Protein AF-A0A9X2XWW2-F1 (afdb_monomer)

Solvent-accessible surface area (backbone atoms only — not comparable to full-atom values): 6257 Å² total; per-residue (Å²): 131,87,90,44,72,72,50,48,52,47,51,49,54,50,53,35,31,70,66,57,72,48,54,72,70,56,52,53,66,33,32,71,88,28,57,43,70,46,95,88,69,48,47,27,40,51,49,74,44,92,90,49,95,53,72,43,80,36,68,56,46,74,70,40,47,52,49,43,58,74,35,65,81,38,64,75,13,56,78,69,57,26,48,46,80,68,73,58,68,69,61,46,52,56,43,49,50,53,52,29,55,77,70,70,55,130

InterPro domains:
  IPR011010 DNA breaking-rejoining enzyme, catalytic core [SSF56349] (7-106)
  IPR013762 Integrase-like, catalytic domain superfamily [G3DSA:1.10.443.10] (1-104)

Nearest PDB structures (foldseek):
  1pvr-assembly1_B-2  TM=6.545E-01  e=1.761E-02  Punavirus P1
  5crx-assembly1_B-2  TM=6.384E-01  e=2.721E-02  Punavirus P1
  5u91-assembly1_F  TM=6.748E-01  e=6.910E-02  synthetic construct
  1pvq-assembly1_B-2  TM=6.001E-01  e=3.488E-02  Punavirus P1
  3vr4-assembly1_G  TM=2.765E-01  e=5.695E+00  Enterococcus hirae

Sequence (106 aa):
MIRMERLERVRDIFVFVCYTGLAYVDVEQLTQDNIVIVIDGKKWIYTMREKTDGKSNIPLLPKALAILEKYRDYQRAKKNGKLLPVITNIKTNEYLKEIADICGIK

Radius of gyration: 14.35 Å; Cα contacts (8 Å, |Δi|>4): 120; chains: 1; bounding box: 38×28×38 Å

Secondary structure (DSSP, 8-state):
----HHHHHHHHHHHHHHHH---HHHHHH--GGGEEE-TTS-EEEEEE-SSS--EEEEE--HHHHHHHHHHTT-HHHHHTT-SS----HHHHHHHHHHHHHHTT--

Mean predicted aligned error: 5.52 Å

Organism: NCBI:txid2982496

pLDDT: mean 87.04, std 10.95, range [49.97, 96.19]

Foldseek 3Di:
DPPDPLLVQLVLLVVLCVQFVDDLVVLQVDAPVQWDQDPVRWIWGWDQDPPDRDTRTTTQDPSNVVSLVVCVPPPCCVVVRHSGPRDDPVSSVVSVVVVCVVVVHD

Structure (mmCIF, N/CA/C/O backbone):
data_AF-A0A9X2XWW2-F1
#
_entry.id   AF-A0A9X2XWW2-F1
#
loop_
_atom_site.group_PDB
_atom_site.id
_atom_site.type_symbol
_atom_site.label_atom_id
_atom_site.label_alt_id
_atom_site.label_comp_id
_atom_site.label_asym_id
_atom_site.label_entity_id
_atom_site.label_seq_id
_atom_site.pdbx_PDB_ins_code
_atom_site.Cartn_x
_atom_site.Cartn_y
_atom_site.Cartn_z
_atom_site.occupancy
_atom_site.B_iso_or_equiv
_atom_site.auth_seq_id
_atom_site.auth_comp_id
_atom_site.auth_asym_id
_atom_site.auth_atom_id
_atom_site.pdbx_PDB_model_num
ATOM 1 N N . MET A 1 1 ? -23.003 3.681 1.853 1.00 49.97 1 MET A N 1
ATOM 2 C CA . MET 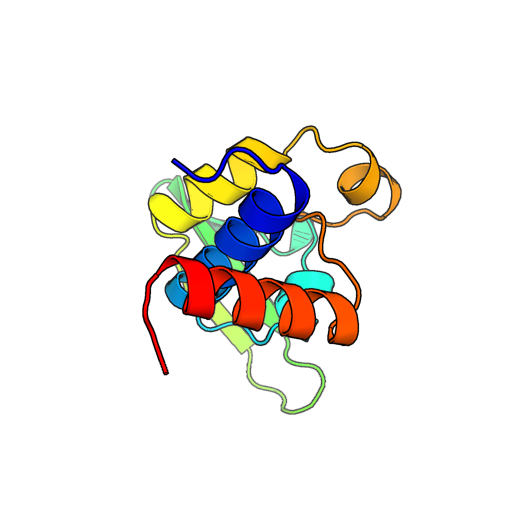A 1 1 ? -21.780 4.345 1.342 1.00 49.97 1 MET A CA 1
ATOM 3 C C . MET A 1 1 ? -21.119 5.054 2.517 1.00 49.97 1 MET A C 1
ATOM 5 O O . MET A 1 1 ? -21.779 5.878 3.136 1.00 49.97 1 MET A O 1
ATOM 9 N N . ILE A 1 2 ? -19.900 4.663 2.904 1.00 53.88 2 ILE A N 1
ATOM 10 C CA . ILE A 1 2 ? -19.213 5.212 4.087 1.00 53.88 2 ILE A CA 1
ATOM 11 C C . ILE A 1 2 ? -18.918 6.700 3.832 1.00 53.88 2 ILE A C 1
ATOM 13 O O . ILE A 1 2 ? -18.156 7.018 2.927 1.00 53.88 2 ILE A O 1
ATOM 17 N N . ARG A 1 3 ? -19.551 7.605 4.592 1.00 62.84 3 ARG A N 1
ATOM 18 C CA . ARG A 1 3 ? -19.479 9.073 4.407 1.00 62.84 3 ARG A CA 1
ATOM 19 C C . ARG A 1 3 ? -18.328 9.751 5.170 1.00 62.84 3 ARG A C 1
ATOM 21 O O . ARG A 1 3 ? -18.336 10.962 5.338 1.00 62.84 3 ARG A O 1
ATOM 28 N N . MET A 1 4 ? -17.351 8.984 5.654 1.00 81.81 4 MET A N 1
ATOM 29 C CA . MET A 1 4 ? -16.212 9.507 6.414 1.00 81.81 4 MET A CA 1
ATOM 30 C C . MET A 1 4 ? -14.909 9.282 5.647 1.00 81.81 4 MET A C 1
ATOM 32 O O . MET A 1 4 ? -14.459 8.143 5.522 1.00 81.81 4 MET A O 1
ATOM 36 N N . GLU A 1 5 ? -14.269 10.366 5.200 1.00 85.25 5 GLU A N 1
ATOM 37 C CA . GLU A 1 5 ? -13.019 10.331 4.417 1.00 85.25 5 GLU A CA 1
ATOM 38 C C . GLU A 1 5 ? -11.913 9.495 5.084 1.00 85.25 5 GLU A C 1
ATOM 40 O O . GLU A 1 5 ? -11.163 8.786 4.413 1.00 85.25 5 GLU A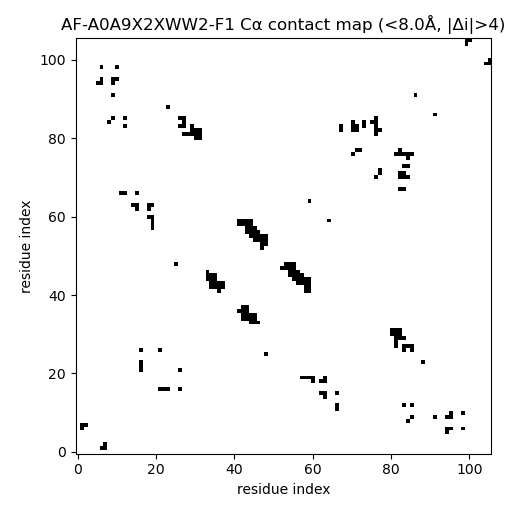 O 1
ATOM 45 N N . ARG A 1 6 ? -11.832 9.521 6.424 1.00 88.94 6 ARG A N 1
ATOM 46 C CA . ARG A 1 6 ? -10.844 8.742 7.191 1.00 88.94 6 ARG A CA 1
ATOM 47 C C . ARG A 1 6 ? -11.015 7.228 7.029 1.00 88.94 6 ARG A C 1
ATOM 49 O O . ARG A 1 6 ? -10.016 6.525 6.888 1.00 88.94 6 ARG A O 1
ATOM 56 N N . LEU A 1 7 ? -12.261 6.748 7.039 1.00 92.12 7 LEU A N 1
ATOM 57 C CA . LEU A 1 7 ? -12.587 5.330 6.892 1.00 92.12 7 LEU A CA 1
ATOM 58 C C . LEU A 1 7 ? -12.467 4.909 5.435 1.00 92.12 7 LEU A C 1
ATOM 60 O O . LEU A 1 7 ? -11.976 3.824 5.146 1.00 92.12 7 LEU A O 1
ATOM 64 N N . GLU A 1 8 ? -12.859 5.789 4.513 1.00 92.81 8 GLU A N 1
ATOM 65 C CA . GLU A 1 8 ? -12.700 5.533 3.089 1.00 92.81 8 GLU A CA 1
ATOM 66 C C . GLU A 1 8 ? -11.227 5.329 2.718 1.00 92.81 8 GLU A C 1
ATOM 68 O O . GLU A 1 8 ? -10.887 4.366 2.037 1.00 92.81 8 GLU A O 1
ATOM 73 N N . ARG A 1 9 ? -10.340 6.177 3.246 1.00 92.81 9 ARG A N 1
ATOM 74 C CA . ARG A 1 9 ? -8.898 6.040 3.039 1.00 92.81 9 ARG A CA 1
ATOM 75 C C . ARG A 1 9 ? -8.353 4.715 3.561 1.00 92.81 9 ARG A C 1
ATOM 77 O O . ARG A 1 9 ? -7.587 4.063 2.860 1.00 92.81 9 ARG A O 1
ATOM 84 N N . VAL A 1 10 ? -8.736 4.309 4.773 1.00 94.44 10 VAL A N 1
ATOM 85 C CA . VAL A 1 10 ? -8.283 3.026 5.334 1.00 94.44 10 VAL A CA 1
ATOM 86 C C . VAL A 1 10 ? -8.838 1.845 4.548 1.00 94.44 10 VAL A C 1
ATOM 88 O O . VAL A 1 10 ? -8.080 0.931 4.241 1.00 94.44 10 VAL A O 1
ATOM 91 N N . ARG A 1 11 ? -10.113 1.892 4.147 1.00 94.75 11 ARG A N 1
ATOM 92 C CA . ARG A 1 11 ? -10.713 0.894 3.255 1.00 94.75 11 ARG A CA 1
ATOM 93 C C . ARG A 1 11 ? -9.916 0.773 1.960 1.00 94.75 11 ARG A C 1
ATOM 95 O O . ARG A 1 11 ? -9.587 -0.335 1.563 1.00 94.75 11 ARG A O 1
ATOM 102 N N . ASP A 1 12 ? -9.606 1.886 1.306 1.00 95.56 12 ASP A N 1
ATOM 103 C CA . ASP A 1 12 ? -8.930 1.863 0.010 1.00 95.56 12 ASP A CA 1
ATOM 104 C C . ASP A 1 12 ? -7.503 1.312 0.129 1.00 95.56 12 ASP A C 1
ATOM 106 O O . ASP A 1 12 ? -7.109 0.467 -0.670 1.00 95.56 12 ASP A O 1
ATOM 110 N N . ILE A 1 13 ? -6.751 1.699 1.164 1.00 95.12 13 ILE A N 1
ATOM 111 C CA . ILE A 1 13 ? -5.414 1.139 1.424 1.00 95.12 13 ILE A CA 1
ATOM 112 C C . ILE A 1 13 ? -5.501 -0.359 1.737 1.00 95.12 13 ILE A C 1
ATOM 114 O O . ILE A 1 13 ? -4.713 -1.144 1.213 1.00 95.12 13 ILE A O 1
ATOM 118 N N . PHE A 1 14 ? -6.471 -0.776 2.550 1.00 94.81 14 PHE A N 1
ATOM 119 C CA . PHE A 1 14 ? -6.688 -2.186 2.866 1.00 94.81 14 PHE A CA 1
ATOM 120 C C . PHE A 1 14 ? -7.030 -3.002 1.615 1.00 94.81 14 PHE A C 1
ATOM 122 O O . PHE A 1 14 ? -6.428 -4.040 1.362 1.00 94.81 14 PHE A O 1
ATOM 129 N N . VAL A 1 15 ? -7.930 -2.495 0.772 1.00 95.38 15 VAL A N 1
ATOM 130 C CA . VAL A 1 15 ? -8.282 -3.124 -0.505 1.00 95.38 15 VAL A CA 1
ATOM 131 C C . VAL A 1 15 ? -7.065 -3.201 -1.431 1.00 95.38 15 VAL A C 1
ATOM 133 O O . VAL A 1 15 ? -6.854 -4.227 -2.076 1.00 95.38 15 VAL A O 1
ATOM 136 N N . PHE A 1 16 ? -6.232 -2.160 -1.481 1.00 96.12 16 PHE A N 1
ATOM 137 C CA . PHE A 1 16 ? -4.984 -2.180 -2.243 1.00 96.12 16 PHE A CA 1
ATOM 138 C C . PHE A 1 16 ? -4.033 -3.281 -1.753 1.00 96.12 16 PHE A C 1
ATOM 140 O O . PHE A 1 16 ? -3.491 -4.030 -2.568 1.00 96.12 16 PHE A O 1
ATOM 147 N N . VAL A 1 17 ? -3.881 -3.431 -0.434 1.00 94.31 17 VAL A N 1
ATOM 148 C CA . VAL A 1 17 ? -3.122 -4.531 0.180 1.00 94.31 17 VAL A CA 1
ATOM 149 C C . VAL A 1 17 ? -3.694 -5.888 -0.238 1.00 94.31 17 VAL A C 1
ATOM 151 O O . VAL A 1 17 ? -2.936 -6.749 -0.672 1.00 94.31 17 VAL A O 1
ATOM 154 N N . CYS A 1 18 ? -5.016 -6.077 -0.219 1.00 94.50 18 CYS A N 1
ATOM 155 C CA . CYS A 1 18 ? -5.637 -7.335 -0.650 1.00 94.50 18 CYS A CA 1
ATOM 156 C C . CYS A 1 18 ? -5.365 -7.672 -2.126 1.00 94.50 18 CYS A C 1
ATOM 158 O O . CYS A 1 18 ? -5.153 -8.835 -2.454 1.00 94.50 18 CYS A O 1
ATOM 160 N N . TYR A 1 19 ? -5.360 -6.676 -3.019 1.00 94.81 19 TYR A N 1
ATOM 161 C CA . TYR A 1 19 ? -5.100 -6.902 -4.447 1.00 94.81 19 TYR A CA 1
ATOM 162 C C . TYR A 1 19 ? -3.620 -7.081 -4.793 1.00 94.81 19 TYR A C 1
ATOM 164 O O . TYR A 1 19 ? -3.319 -7.651 -5.839 1.00 94.81 19 TYR A O 1
ATOM 172 N N . THR A 1 20 ? -2.706 -6.574 -3.964 1.00 92.81 20 THR A N 1
ATOM 173 C CA . THR A 1 20 ? -1.258 -6.635 -4.225 1.00 92.81 20 THR A CA 1
ATOM 174 C C . THR A 1 20 ? -0.538 -7.694 -3.392 1.00 92.81 20 THR A C 1
ATOM 176 O O . THR A 1 20 ? 0.553 -8.116 -3.759 1.00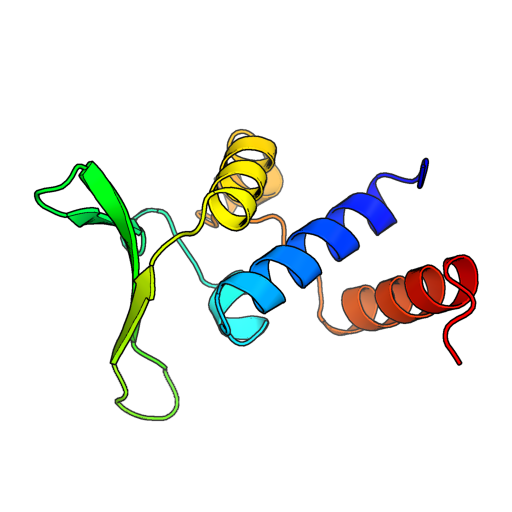 92.81 20 THR A O 1
ATOM 179 N N . GLY A 1 21 ? -1.118 -8.134 -2.273 1.00 90.62 21 GLY A N 1
ATOM 180 C CA . GLY A 1 21 ? -0.483 -9.061 -1.333 1.00 90.62 21 GLY A CA 1
ATOM 181 C C . GLY A 1 21 ? 0.741 -8.482 -0.611 1.00 90.62 21 GLY A C 1
ATOM 182 O O . GLY A 1 21 ? 1.477 -9.223 0.041 1.00 90.62 21 GLY A O 1
ATOM 183 N N . LEU A 1 22 ? 0.986 -7.174 -0.732 1.00 90.56 22 LEU A N 1
ATOM 184 C CA . LEU A 1 22 ? 2.076 -6.490 -0.041 1.00 90.56 22 LEU A C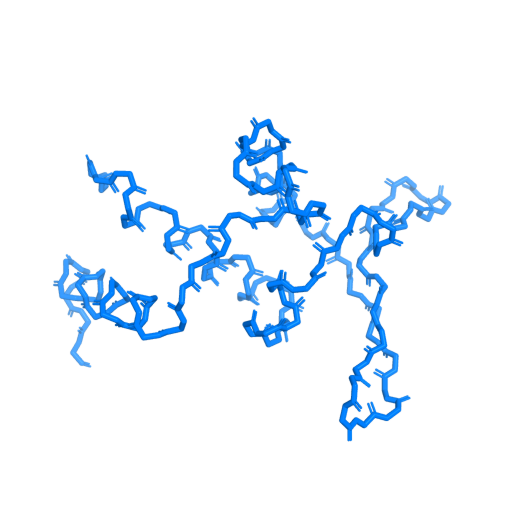A 1
ATOM 185 C C . LEU A 1 22 ? 1.765 -6.338 1.442 1.00 90.56 22 LEU A C 1
ATOM 187 O O . LEU A 1 22 ? 0.623 -6.081 1.823 1.00 90.56 22 LEU A O 1
ATOM 191 N N . ALA A 1 23 ? 2.789 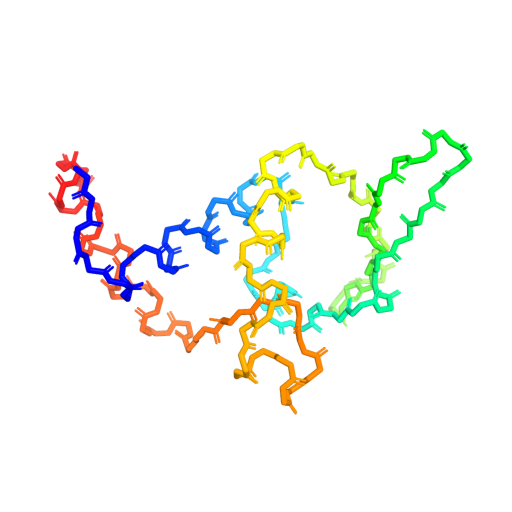-6.436 2.289 1.00 89.50 23 ALA A N 1
ATOM 192 C CA . ALA A 1 23 ? 2.608 -6.083 3.685 1.00 89.50 23 ALA A CA 1
ATOM 193 C C . ALA A 1 23 ? 2.305 -4.583 3.798 1.00 89.50 23 ALA A C 1
ATOM 195 O O . ALA A 1 23 ? 2.754 -3.775 2.986 1.00 89.50 23 ALA A O 1
ATOM 196 N N . TYR A 1 24 ? 1.577 -4.196 4.844 1.00 89.75 24 TYR A N 1
ATOM 197 C CA . TYR A 1 24 ? 1.222 -2.796 5.082 1.00 89.75 24 TYR A CA 1
ATOM 198 C C . TYR A 1 24 ? 2.443 -1.861 5.073 1.00 89.75 24 TYR A C 1
ATOM 200 O O . TYR A 1 24 ? 2.399 -0.787 4.480 1.00 89.75 24 TYR A O 1
ATOM 208 N N . VAL A 1 25 ? 3.545 -2.303 5.689 1.00 88.19 25 VAL A N 1
ATOM 209 C CA . VAL A 1 25 ? 4.811 -1.557 5.728 1.00 88.19 25 VAL A CA 1
ATOM 210 C C . VAL A 1 25 ? 5.433 -1.394 4.340 1.00 88.19 25 VAL A C 1
ATOM 212 O O . VAL A 1 25 ? 5.944 -0.325 4.026 1.00 88.19 25 VAL A O 1
ATOM 215 N N . ASP A 1 26 ? 5.324 -2.401 3.470 1.00 88.94 26 ASP A N 1
ATOM 216 C CA . ASP A 1 26 ? 5.832 -2.304 2.100 1.00 88.94 26 ASP A CA 1
ATOM 217 C C . ASP A 1 26 ? 5.008 -1.277 1.311 1.00 88.94 26 ASP A C 1
ATOM 219 O O . ASP A 1 26 ? 5.567 -0.443 0.603 1.00 88.94 26 ASP A O 1
ATOM 223 N N . VAL A 1 27 ? 3.679 -1.284 1.485 1.00 92.19 27 VAL A N 1
ATOM 224 C CA . VAL A 1 27 ? 2.767 -0.308 0.865 1.00 92.19 27 VAL A CA 1
ATOM 225 C C . VAL A 1 27 ? 3.043 1.118 1.344 1.00 92.19 27 VAL A C 1
ATOM 227 O O . VAL A 1 27 ? 2.995 2.046 0.539 1.00 92.19 27 VAL A O 1
ATOM 230 N N . GLU A 1 28 ? 3.360 1.303 2.628 1.00 91.94 28 GLU A N 1
ATOM 231 C CA . GLU A 1 28 ? 3.776 2.598 3.181 1.00 91.94 28 GLU A CA 1
ATOM 232 C C . GLU A 1 28 ? 5.050 3.129 2.514 1.00 91.94 28 GLU A C 1
ATOM 234 O O . GLU A 1 28 ? 5.193 4.339 2.316 1.00 91.94 28 GLU A O 1
ATOM 239 N N . GLN A 1 29 ? 5.972 2.234 2.150 1.00 90.31 29 GLN A N 1
ATOM 240 C CA . GLN A 1 29 ? 7.246 2.619 1.559 1.00 90.31 29 GLN A CA 1
ATOM 241 C C . GLN A 1 29 ? 7.199 2.830 0.045 1.00 90.31 29 GLN A C 1
ATOM 243 O O . GLN A 1 29 ? 8.091 3.517 -0.454 1.00 90.31 29 GLN A O 1
ATOM 248 N N . LEU A 1 30 ? 6.165 2.342 -0.653 1.00 91.81 30 LEU A N 1
ATOM 249 C CA . LEU A 1 30 ? 6.046 2.440 -2.110 1.00 91.81 30 LEU A CA 1
ATOM 250 C C . LEU A 1 30 ? 6.184 3.874 -2.634 1.00 91.81 30 LEU A C 1
ATOM 252 O O . LEU A 1 30 ? 5.450 4.788 -2.238 1.00 91.81 30 LEU A O 1
ATOM 256 N N . THR A 1 31 ? 7.071 4.028 -3.610 1.00 92.00 31 THR A N 1
ATOM 257 C CA . THR A 1 31 ? 7.298 5.252 -4.377 1.00 92.00 31 THR A CA 1
ATOM 258 C C . THR A 1 31 ? 6.997 5.018 -5.858 1.00 92.00 31 THR A C 1
ATOM 260 O O . THR A 1 31 ? 6.739 3.896 -6.302 1.00 92.00 31 THR A O 1
ATOM 263 N N . GLN A 1 32 ? 7.019 6.095 -6.646 1.00 90.44 32 GLN A N 1
ATOM 264 C CA . GLN A 1 32 ? 6.813 6.017 -8.093 1.00 90.44 32 GLN A CA 1
ATOM 265 C C . GLN A 1 32 ? 7.852 5.126 -8.792 1.00 90.44 32 GLN A C 1
ATOM 267 O O . GLN A 1 32 ? 7.511 4.472 -9.777 1.00 90.44 32 GLN A O 1
ATOM 272 N N . ASP A 1 33 ? 9.067 5.039 -8.247 1.00 90.44 33 ASP A N 1
ATOM 273 C CA . ASP A 1 33 ? 10.168 4.233 -8.792 1.00 90.44 33 ASP A CA 1
ATOM 274 C C . ASP A 1 33 ? 9.899 2.727 -8.687 1.00 90.44 33 ASP A C 1
ATOM 276 O O . ASP A 1 33 ? 10.469 1.930 -9.430 1.00 90.44 33 ASP A O 1
ATOM 280 N N . ASN A 1 34 ? 8.989 2.320 -7.797 1.00 92.06 34 ASN A N 1
ATOM 281 C CA . ASN A 1 34 ? 8.552 0.933 -7.704 1.00 92.06 34 ASN A CA 1
ATOM 282 C C . ASN A 1 34 ? 7.572 0.540 -8.820 1.00 92.06 34 ASN A C 1
ATOM 284 O O . ASN A 1 34 ? 7.257 -0.643 -8.941 1.00 92.06 34 ASN A O 1
ATOM 288 N N . ILE A 1 35 ? 7.051 1.486 -9.613 1.00 92.19 35 ILE A N 1
ATOM 289 C CA . ILE A 1 35 ? 6.076 1.200 -10.673 1.00 92.19 35 ILE A CA 1
ATOM 290 C C . ILE A 1 35 ? 6.775 1.073 -12.023 1.00 92.19 35 ILE A C 1
ATOM 292 O O . ILE A 1 35 ? 7.273 2.051 -12.576 1.00 92.19 35 ILE A O 1
ATOM 296 N N . VAL A 1 36 ? 6.719 -0.124 -12.603 1.00 90.25 36 VAL A N 1
ATOM 297 C CA . VAL A 1 36 ? 7.312 -0.432 -13.909 1.00 90.25 36 VAL A CA 1
ATOM 298 C C . VAL A 1 36 ? 6.213 -0.708 -14.931 1.00 90.25 36 VAL A C 1
ATOM 300 O O . VAL A 1 36 ? 5.235 -1.397 -14.635 1.00 90.25 36 VAL A O 1
ATOM 303 N N . ILE A 1 37 ? 6.365 -0.177 -16.145 1.00 88.88 37 ILE A N 1
ATOM 304 C CA . ILE A 1 37 ? 5.510 -0.500 -17.293 1.00 88.88 37 ILE A CA 1
ATOM 305 C C . ILE A 1 37 ? 6.239 -1.549 -18.132 1.00 88.88 37 ILE A C 1
ATOM 307 O O . ILE A 1 37 ? 7.357 -1.309 -18.582 1.00 88.88 37 ILE A O 1
ATOM 311 N N . VAL A 1 38 ? 5.620 -2.713 -18.324 1.00 86.12 38 VAL A N 1
ATOM 312 C CA . VAL A 1 38 ? 6.166 -3.775 -19.187 1.00 86.12 38 VAL A CA 1
ATOM 313 C C . VAL A 1 38 ? 5.701 -3.605 -20.637 1.00 86.12 38 VAL A C 1
ATOM 315 O O . VAL A 1 38 ? 4.841 -2.774 -20.920 1.00 86.12 38 VAL A O 1
ATOM 318 N N . ILE A 1 39 ? 6.249 -4.412 -21.552 1.00 80.62 39 ILE A N 1
ATOM 319 C CA . ILE A 1 39 ? 6.042 -4.324 -23.013 1.00 80.62 39 ILE A CA 1
ATOM 320 C C . ILE A 1 39 ? 4.550 -4.289 -23.407 1.00 80.62 39 ILE A C 1
ATOM 322 O O . ILE A 1 39 ? 4.170 -3.529 -24.290 1.00 80.62 39 ILE A O 1
ATOM 326 N N . ASP A 1 40 ? 3.688 -5.013 -22.688 1.00 82.88 40 ASP A N 1
ATOM 327 C CA . ASP A 1 40 ? 2.229 -5.026 -22.905 1.00 82.88 40 ASP A CA 1
ATOM 328 C C . ASP A 1 40 ? 1.496 -3.756 -22.407 1.00 82.88 40 ASP A C 1
ATOM 330 O O . ASP A 1 40 ? 0.268 -3.735 -22.320 1.00 82.88 40 ASP A O 1
ATOM 334 N N . GLY A 1 41 ? 2.213 -2.726 -21.947 1.00 84.31 41 GLY A N 1
ATOM 335 C CA . GLY A 1 41 ? 1.641 -1.527 -21.320 1.00 84.31 41 GLY A CA 1
ATOM 336 C C . GLY A 1 41 ? 1.075 -1.753 -19.909 1.00 84.31 41 GLY A C 1
ATOM 337 O O . GLY A 1 41 ? 0.565 -0.823 -19.279 1.00 84.31 41 GLY A O 1
ATOM 338 N N . LYS A 1 42 ? 1.168 -2.979 -19.379 1.00 88.12 42 LYS A N 1
ATOM 339 C CA . LYS A 1 42 ? 0.710 -3.325 -18.027 1.00 88.12 42 LYS A CA 1
ATOM 340 C C . LYS A 1 42 ? 1.662 -2.752 -16.980 1.00 88.12 42 LYS A C 1
ATOM 342 O O . LYS A 1 42 ? 2.881 -2.819 -17.127 1.00 88.12 42 LYS A O 1
ATOM 347 N N . LYS A 1 43 ? 1.100 -2.230 -15.891 1.00 92.25 43 LYS A N 1
ATOM 348 C CA . LYS A 1 43 ? 1.867 -1.739 -14.741 1.00 92.25 43 LYS A CA 1
ATOM 349 C C . LYS A 1 43 ? 2.127 -2.869 -13.750 1.00 92.25 43 LYS A C 1
ATOM 351 O O . LYS A 1 43 ? 1.250 -3.694 -13.498 1.00 92.25 43 LYS A O 1
ATOM 356 N N . TRP A 1 44 ? 3.319 -2.880 -13.180 1.00 93.88 44 TRP A N 1
ATOM 357 C CA . TRP A 1 44 ? 3.763 -3.827 -12.165 1.00 93.88 44 TRP A CA 1
ATOM 358 C C . TRP A 1 44 ? 4.386 -3.065 -11.002 1.00 93.88 44 TRP A C 1
ATOM 360 O O . TRP A 1 44 ? 4.996 -2.017 -11.208 1.00 93.88 44 TRP A O 1
ATOM 370 N N . ILE A 1 45 ? 4.236 -3.595 -9.791 1.00 92.75 45 ILE A N 1
ATOM 371 C CA . ILE A 1 45 ? 5.034 -3.178 -8.641 1.00 92.75 45 ILE A CA 1
ATOM 372 C C . ILE A 1 45 ? 6.270 -4.066 -8.592 1.00 92.75 45 ILE A C 1
ATOM 374 O O . ILE A 1 45 ? 6.153 -5.294 -8.556 1.00 92.75 45 ILE A O 1
ATOM 378 N N . TYR A 1 46 ? 7.430 -3.427 -8.553 1.00 90.25 46 TYR A N 1
ATOM 379 C CA . TYR A 1 46 ? 8.717 -4.047 -8.298 1.00 90.25 46 TYR A CA 1
ATOM 380 C C . TYR A 1 46 ? 9.250 -3.542 -6.953 1.00 90.25 46 TYR A C 1
ATOM 382 O O . TYR A 1 46 ? 9.522 -2.350 -6.784 1.00 90.25 46 TYR A O 1
ATOM 390 N N . THR A 1 47 ? 9.395 -4.442 -5.982 1.00 84.69 47 THR A N 1
ATOM 391 C CA . THR A 1 47 ? 9.969 -4.121 -4.667 1.00 84.69 47 THR A CA 1
ATOM 392 C C . THR A 1 47 ? 10.931 -5.211 -4.193 1.00 84.69 47 THR A C 1
ATOM 394 O O . THR A 1 47 ? 10.730 -6.398 -4.472 1.00 84.69 47 THR A O 1
ATOM 397 N N . MET A 1 48 ? 11.990 -4.810 -3.484 1.00 70.12 48 MET A N 1
ATOM 398 C CA . MET A 1 48 ? 12.835 -5.726 -2.717 1.00 70.12 48 MET A CA 1
ATOM 399 C C . MET A 1 48 ? 12.348 -5.724 -1.273 1.00 70.12 48 MET A C 1
ATOM 401 O O . MET A 1 48 ? 12.258 -4.669 -0.651 1.00 70.12 48 MET A O 1
ATOM 405 N N . ARG A 1 49 ? 12.033 -6.900 -0.728 1.00 62.09 49 ARG A N 1
ATOM 406 C CA . ARG A 1 49 ? 11.692 -7.014 0.692 1.00 62.09 49 ARG A CA 1
ATOM 407 C C . ARG A 1 49 ? 12.941 -6.794 1.546 1.00 62.09 49 ARG A C 1
ATOM 409 O O . ARG A 1 49 ? 13.946 -7.462 1.346 1.00 62.09 49 ARG A O 1
ATOM 416 N N . GLU A 1 50 ? 12.851 -5.926 2.552 1.00 56.03 50 GLU A N 1
ATOM 417 C CA . GLU A 1 50 ? 13.990 -5.608 3.432 1.00 56.03 50 GLU A CA 1
ATOM 418 C C . GLU A 1 50 ? 14.442 -6.781 4.323 1.00 56.03 50 GLU A C 1
ATOM 420 O O . GLU A 1 50 ? 15.598 -6.836 4.728 1.00 56.03 50 GLU A O 1
ATOM 425 N N . LYS A 1 51 ? 13.548 -7.722 4.664 1.00 52.88 51 LYS A N 1
ATOM 426 C CA . LYS A 1 51 ? 13.826 -8.774 5.672 1.00 52.88 51 LYS A CA 1
ATOM 427 C C . LYS A 1 51 ? 14.177 -10.151 5.107 1.00 52.88 51 LYS A C 1
ATOM 429 O O . LYS A 1 51 ? 14.658 -11.010 5.834 1.00 52.88 51 LYS A O 1
ATOM 434 N N . THR A 1 52 ? 13.933 -10.366 3.825 1.00 52.12 52 THR A N 1
ATOM 435 C CA . THR A 1 52 ? 14.245 -11.597 3.092 1.00 52.12 52 THR A CA 1
ATOM 436 C C . THR A 1 52 ? 14.454 -11.159 1.662 1.00 52.12 52 THR A C 1
ATOM 438 O O . THR A 1 52 ? 13.565 -10.495 1.141 1.00 52.12 52 THR A O 1
ATOM 441 N N . ASP A 1 53 ? 15.558 -11.551 1.038 1.00 55.53 53 ASP A N 1
ATOM 442 C CA . ASP A 1 53 ? 16.039 -11.165 -0.303 1.00 55.53 53 ASP A CA 1
ATOM 443 C C . ASP A 1 53 ? 15.099 -11.553 -1.485 1.00 55.53 53 ASP A C 1
ATOM 445 O O . ASP A 1 53 ? 15.498 -11.738 -2.633 1.00 55.53 53 ASP A O 1
ATOM 449 N N . GLY A 1 54 ? 13.806 -11.738 -1.209 1.00 60.34 54 GLY A N 1
ATOM 450 C CA . GLY A 1 54 ? 12.748 -12.042 -2.155 1.00 60.34 54 GLY A CA 1
ATOM 451 C C . GLY A 1 54 ? 12.281 -10.790 -2.889 1.00 60.34 54 GLY A C 1
ATOM 452 O O . GLY A 1 54 ? 11.559 -9.950 -2.342 1.00 60.34 54 GLY A O 1
ATOM 453 N N . LYS A 1 55 ? 12.649 -10.704 -4.167 1.00 69.81 55 LYS A N 1
ATOM 454 C CA . LYS A 1 55 ? 12.076 -9.763 -5.135 1.00 69.81 55 LYS A CA 1
ATOM 455 C C . LYS A 1 55 ? 10.586 -10.059 -5.304 1.00 69.81 55 LYS A C 1
ATOM 457 O O . LYS A 1 55 ? 10.212 -11.198 -5.580 1.00 69.81 55 LYS A O 1
ATOM 462 N N . SER A 1 56 ? 9.738 -9.047 -5.144 1.00 76.75 56 SER A N 1
ATOM 463 C CA . SER A 1 56 ? 8.298 -9.163 -5.387 1.00 76.75 56 SER A CA 1
ATOM 464 C C . SER A 1 56 ? 7.934 -8.418 -6.666 1.00 76.75 56 SER A C 1
ATOM 466 O O . SER A 1 56 ? 8.065 -7.196 -6.729 1.00 76.75 56 SER A O 1
ATO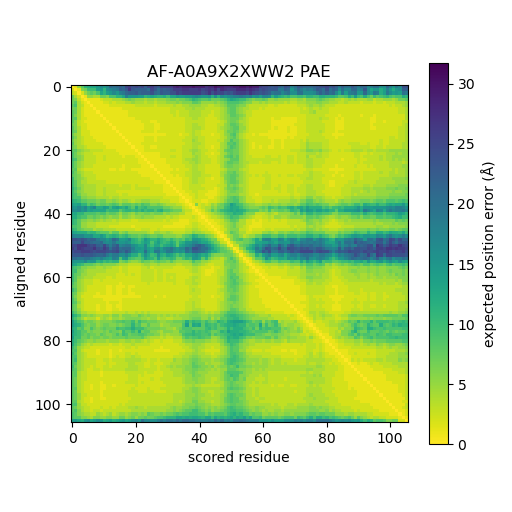M 468 N N . ASN A 1 57 ? 7.461 -9.174 -7.660 1.00 87.81 57 ASN A N 1
ATOM 469 C CA . ASN A 1 57 ? 6.956 -8.662 -8.932 1.00 87.81 57 ASN A CA 1
ATOM 470 C C . ASN A 1 57 ? 5.451 -8.889 -8.968 1.00 87.81 57 ASN A C 1
ATOM 472 O O . ASN A 1 57 ? 4.998 -10.017 -9.161 1.00 87.81 57 ASN A O 1
ATOM 476 N N . ILE A 1 58 ? 4.681 -7.829 -8.751 1.00 90.38 58 ILE A N 1
ATOM 477 C CA . ILE A 1 58 ? 3.235 -7.937 -8.563 1.00 90.38 58 ILE A CA 1
ATOM 478 C C . ILE A 1 58 ? 2.527 -7.192 -9.694 1.00 90.38 58 ILE A C 1
ATOM 480 O O . ILE A 1 58 ? 2.753 -5.989 -9.854 1.00 90.38 58 ILE A O 1
ATOM 484 N N . PRO A 1 59 ? 1.655 -7.851 -10.475 1.00 91.06 59 PRO A N 1
ATOM 485 C CA . PRO A 1 59 ? 0.871 -7.158 -11.486 1.00 91.06 59 PRO A CA 1
ATOM 486 C C . PRO A 1 59 ? -0.131 -6.208 -10.819 1.00 91.06 59 PRO A C 1
ATOM 488 O O . PRO A 1 59 ? -0.876 -6.595 -9.917 1.00 91.06 59 PRO A O 1
ATOM 491 N N . LEU A 1 60 ? -0.193 -4.958 -11.283 1.00 92.38 60 LEU A N 1
ATOM 492 C CA . LEU A 1 60 ? -1.186 -4.001 -10.803 1.00 92.38 60 LEU A CA 1
ATOM 493 C C . LEU A 1 60 ? -2.527 -4.238 -11.492 1.00 92.38 60 LEU A C 1
ATOM 495 O O . LEU A 1 60 ? -2.754 -3.833 -12.632 1.00 92.38 60 LEU A O 1
ATOM 499 N N . LEU A 1 61 ? -3.434 -4.883 -10.765 1.00 92.88 61 LEU A N 1
ATOM 500 C CA . LEU A 1 61 ? -4.795 -5.135 -11.221 1.00 92.88 61 LEU A CA 1
ATOM 501 C C . LEU A 1 61 ? -5.614 -3.832 -11.315 1.00 92.88 61 LEU A C 1
ATOM 503 O O . LEU A 1 61 ? -5.339 -2.877 -10.579 1.00 92.88 61 LEU A O 1
ATOM 507 N N . PRO A 1 62 ? -6.678 -3.784 -12.144 1.00 93.56 62 PRO A N 1
ATOM 508 C CA . PRO A 1 62 ? -7.461 -2.564 -12.370 1.00 93.56 62 PRO A CA 1
ATOM 509 C C . PRO A 1 62 ? -7.980 -1.892 -11.092 1.00 93.56 62 PRO A C 1
ATOM 511 O O . PRO A 1 62 ? -8.014 -0.668 -11.002 1.00 93.56 62 PRO A O 1
ATOM 514 N N . LYS A 1 63 ? -8.349 -2.678 -10.072 1.00 94.06 63 LYS A N 1
ATOM 515 C CA . LYS A 1 63 ? -8.818 -2.150 -8.782 1.00 94.06 63 LYS A CA 1
ATOM 516 C C . LYS A 1 63 ? -7.704 -1.467 -7.985 1.00 94.06 63 LYS A C 1
ATOM 518 O O . LYS A 1 63 ? -7.936 -0.395 -7.438 1.00 94.06 63 LYS A O 1
ATOM 523 N N . ALA A 1 64 ? -6.500 -2.039 -7.970 1.00 94.62 64 ALA A N 1
ATOM 524 C CA . ALA A 1 64 ? -5.337 -1.423 -7.335 1.00 94.62 64 ALA A CA 1
ATOM 525 C C . ALA A 1 64 ? -4.906 -0.146 -8.079 1.00 94.62 64 ALA A C 1
ATOM 527 O O . ALA A 1 64 ? -4.607 0.867 -7.450 1.00 94.62 64 ALA A O 1
ATOM 528 N N . LEU A 1 65 ? -4.960 -0.158 -9.417 1.00 94.00 65 LEU A N 1
ATOM 529 C CA . LEU A 1 65 ? -4.691 1.021 -10.247 1.00 94.00 65 LEU A CA 1
ATOM 530 C C . LEU A 1 65 ? -5.670 2.164 -9.986 1.00 94.00 65 LEU A C 1
ATOM 532 O O . LEU A 1 65 ? -5.241 3.307 -9.868 1.00 94.00 65 LEU A O 1
ATOM 536 N N . ALA A 1 66 ? -6.964 1.867 -9.859 1.00 95.62 66 ALA A N 1
ATOM 537 C CA . ALA A 1 66 ? -7.969 2.881 -9.555 1.00 95.62 66 ALA A CA 1
ATOM 538 C C . ALA A 1 66 ? -7.707 3.571 -8.204 1.00 95.62 66 ALA A C 1
ATOM 540 O O . ALA A 1 66 ? -7.924 4.773 -8.075 1.00 95.62 66 ALA A O 1
ATOM 541 N N . ILE A 1 67 ? -7.201 2.830 -7.213 1.00 96.19 67 ILE A N 1
ATOM 542 C CA . ILE A 1 67 ? -6.827 3.387 -5.907 1.00 96.19 67 ILE A CA 1
ATOM 543 C C . ILE A 1 67 ? -5.587 4.281 -6.032 1.00 96.19 67 ILE A C 1
ATOM 545 O O . ILE A 1 67 ? -5.592 5.392 -5.506 1.00 96.19 67 ILE A O 1
ATOM 549 N N . LEU A 1 68 ? -4.556 3.849 -6.767 1.00 94.19 68 LEU A N 1
ATOM 550 C CA . LEU A 1 68 ? -3.384 4.693 -7.042 1.00 94.19 68 LEU A CA 1
ATOM 551 C C . LEU A 1 68 ? -3.779 5.990 -7.754 1.00 94.19 68 LEU A C 1
ATOM 553 O O . LEU A 1 68 ? -3.291 7.058 -7.399 1.00 94.19 68 LEU A O 1
ATOM 557 N N . GLU A 1 69 ? -4.697 5.910 -8.717 1.00 93.44 69 GLU A N 1
ATOM 558 C CA . GLU A 1 69 ? -5.184 7.084 -9.435 1.00 93.44 69 GLU A CA 1
ATOM 559 C C . GLU A 1 69 ? -5.942 8.042 -8.520 1.00 93.44 69 GLU A C 1
ATOM 561 O O . GLU A 1 69 ? -5.662 9.239 -8.508 1.00 93.44 69 GLU A O 1
ATOM 566 N N . LYS A 1 70 ? -6.845 7.508 -7.688 1.00 94.38 70 LYS A N 1
ATOM 567 C CA . LYS A 1 70 ? -7.622 8.289 -6.720 1.00 94.38 70 LYS A CA 1
ATOM 568 C C . LYS A 1 70 ? -6.729 9.127 -5.798 1.00 94.38 70 LYS A C 1
ATOM 570 O O . LYS A 1 70 ? -7.111 10.232 -5.419 1.00 94.38 70 LYS A O 1
ATOM 575 N N . TYR A 1 71 ? -5.557 8.610 -5.430 1.00 93.69 71 TYR A N 1
ATOM 576 C CA . TYR A 1 71 ? -4.628 9.278 -4.517 1.00 93.69 71 TYR A CA 1
ATOM 577 C C . TYR A 1 71 ? -3.432 9.946 -5.199 1.00 93.69 71 TYR A C 1
ATOM 579 O O . TYR A 1 71 ? -2.598 10.517 -4.493 1.00 93.69 71 TYR A O 1
ATOM 587 N N . ARG A 1 72 ? -3.370 9.957 -6.538 1.00 88.81 72 ARG A N 1
ATOM 588 C CA . ARG A 1 72 ? -2.244 10.510 -7.304 1.00 88.81 72 ARG A CA 1
ATOM 589 C C . ARG A 1 72 ? -1.899 11.936 -6.884 1.00 88.81 72 ARG A C 1
ATOM 591 O O . ARG A 1 72 ? -0.724 12.258 -6.756 1.00 88.81 72 ARG A O 1
ATOM 598 N N . ASP A 1 73 ? -2.908 12.769 -6.624 1.00 87.12 73 ASP A N 1
ATOM 599 C CA . ASP A 1 73 ? -2.755 14.180 -6.246 1.00 87.12 73 ASP A CA 1
ATOM 600 C C . ASP A 1 73 ? -2.848 14.456 -4.740 1.00 87.12 73 ASP A C 1
ATOM 602 O O . ASP A 1 73 ? -2.884 15.612 -4.308 1.00 87.12 73 ASP A O 1
ATOM 606 N N . TYR A 1 74 ? -2.831 13.409 -3.911 1.00 87.94 74 TYR A N 1
ATOM 607 C CA . TYR A 1 74 ? -2.947 13.567 -2.469 1.00 87.94 74 TYR A CA 1
ATOM 608 C C . TYR A 1 74 ? -1.682 14.203 -1.877 1.00 87.94 74 TYR A C 1
ATOM 610 O O . TYR A 1 74 ? -0.626 13.577 -1.761 1.00 87.94 74 TYR A O 1
ATOM 618 N N . GLN A 1 75 ? -1.809 15.461 -1.447 1.00 79.06 75 GLN A N 1
ATOM 619 C CA . GLN A 1 75 ? -0.697 16.326 -1.030 1.00 79.06 75 GLN A CA 1
ATOM 620 C C . GLN A 1 75 ? 0.237 15.689 0.006 1.00 79.06 75 GLN A C 1
ATOM 622 O O . GLN A 1 75 ? 1.454 15.816 -0.096 1.00 79.06 75 GLN A O 1
ATOM 627 N N . ARG A 1 76 ? -0.311 14.975 0.9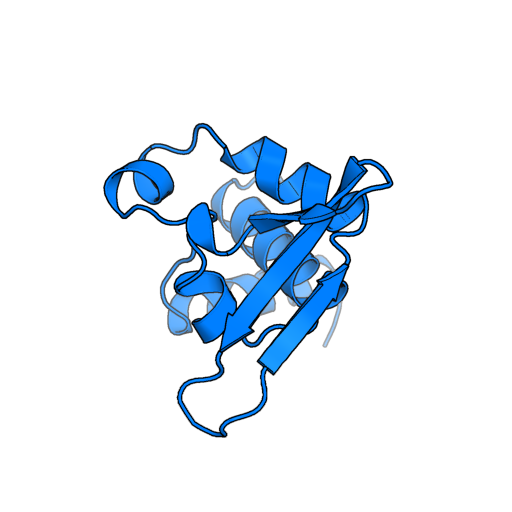98 1.00 75.69 76 ARG A N 1
ATOM 628 C CA . ARG A 1 76 ? 0.500 14.327 2.043 1.00 75.69 76 ARG A CA 1
ATOM 629 C C . ARG A 1 76 ? 1.383 13.208 1.489 1.00 75.69 76 ARG A C 1
ATOM 631 O O . ARG A 1 76 ? 2.511 13.065 1.940 1.00 75.69 76 ARG A O 1
ATOM 638 N N . ALA A 1 77 ? 0.869 12.426 0.540 1.00 75.25 77 ALA A N 1
ATOM 639 C CA . ALA A 1 77 ? 1.615 11.331 -0.073 1.00 75.25 77 ALA A CA 1
ATOM 640 C C . ALA A 1 77 ? 2.722 11.901 -0.974 1.00 75.25 77 ALA A C 1
ATOM 642 O O . ALA A 1 77 ? 3.889 11.550 -0.807 1.00 75.25 77 ALA A O 1
ATOM 643 N N . LYS A 1 78 ? 2.383 12.908 -1.796 1.00 78.94 78 LYS A N 1
ATOM 644 C CA . LYS A 1 78 ? 3.339 13.639 -2.644 1.00 78.94 78 LYS A CA 1
ATOM 645 C C . LYS A 1 78 ? 4.502 14.250 -1.867 1.00 78.94 78 LYS A C 1
ATOM 647 O O . LYS A 1 78 ? 5.648 14.056 -2.254 1.00 78.94 78 LYS A O 1
ATOM 652 N N . LYS A 1 79 ? 4.224 14.959 -0.765 1.00 79.38 79 LYS A N 1
ATOM 653 C CA . LYS A 1 79 ? 5.267 15.593 0.066 1.00 79.38 79 LYS A CA 1
ATOM 654 C C . LYS A 1 79 ? 6.286 14.590 0.612 1.00 79.38 79 LYS A C 1
ATOM 656 O O . LYS A 1 79 ? 7.437 14.953 0.807 1.00 79.38 79 LYS A O 1
ATOM 661 N N . ASN A 1 80 ? 5.863 13.346 0.821 1.00 82.50 80 ASN A N 1
ATOM 662 C CA . ASN A 1 80 ? 6.702 12.280 1.360 1.00 82.50 80 ASN A CA 1
ATOM 663 C C . ASN A 1 80 ? 7.272 11.356 0.267 1.00 82.50 80 ASN A C 1
ATOM 665 O O . ASN A 1 80 ? 7.873 10.335 0.595 1.00 82.50 80 ASN A O 1
ATOM 669 N N . GLY A 1 81 ? 7.040 11.660 -1.018 1.00 86.94 81 GLY A N 1
ATOM 670 C CA . GLY A 1 81 ? 7.445 10.806 -2.140 1.00 86.94 81 GLY A CA 1
ATOM 671 C C . GLY A 1 81 ? 6.749 9.439 -2.173 1.00 86.94 81 GLY A C 1
ATOM 672 O O . GLY A 1 81 ? 7.261 8.513 -2.797 1.00 86.94 81 GLY A O 1
ATOM 673 N N . LYS A 1 82 ? 5.610 9.286 -1.486 1.00 92.00 82 LYS A N 1
ATOM 674 C CA . LYS A 1 82 ? 4.867 8.021 -1.377 1.00 92.00 82 LYS A CA 1
ATOM 675 C C . LYS A 1 82 ? 3.696 7.971 -2.352 1.00 92.00 82 LYS A C 1
ATOM 677 O O . LYS A 1 82 ? 3.099 9.001 -2.663 1.00 92.00 82 LYS A O 1
ATOM 682 N N . LEU A 1 83 ? 3.328 6.765 -2.785 1.00 92.69 83 LEU A N 1
ATOM 683 C CA . LEU A 1 83 ? 2.191 6.551 -3.691 1.00 92.69 83 LEU A CA 1
ATOM 684 C C . LEU A 1 83 ? 0.826 6.655 -3.009 1.00 92.69 83 LEU A C 1
ATOM 686 O O . LEU A 1 83 ? -0.157 7.023 -3.648 1.00 92.69 83 LEU A O 1
ATOM 690 N N . LEU A 1 84 ? 0.747 6.300 -1.726 1.00 94.06 84 LEU A N 1
ATOM 691 C CA . LEU A 1 84 ? -0.512 6.215 -0.994 1.00 94.06 84 LEU A CA 1
ATOM 692 C C . LEU A 1 84 ? -0.424 6.966 0.340 1.00 94.06 84 LEU A C 1
ATOM 694 O O . LEU A 1 84 ? 0.626 6.974 0.985 1.00 94.06 84 LEU A O 1
ATOM 698 N N . PRO A 1 85 ? -1.521 7.594 0.799 1.00 92.69 85 PRO A N 1
ATOM 699 C CA . PRO A 1 85 ? -1.557 8.327 2.061 1.00 92.69 85 PRO A CA 1
ATOM 700 C C . PRO A 1 85 ? -1.761 7.396 3.257 1.00 92.69 85 PRO A C 1
ATOM 702 O O . PRO A 1 85 ? -2.771 7.462 3.963 1.00 92.69 85 PRO A O 1
ATOM 705 N N . VAL A 1 86 ? -0.789 6.520 3.471 1.00 92.56 86 VAL A N 1
ATOM 706 C CA . VAL A 1 86 ? -0.777 5.549 4.561 1.00 92.56 86 VAL A CA 1
ATOM 707 C C . VAL A 1 86 ? -0.655 6.267 5.914 1.00 92.56 86 VAL A C 1
ATOM 709 O O . VAL A 1 86 ? 0.030 7.284 6.039 1.00 92.56 86 VAL A O 1
ATOM 712 N N . ILE A 1 87 ? -1.402 5.800 6.921 1.00 91.12 87 ILE A N 1
ATOM 713 C CA . ILE A 1 87 ? -1.354 6.338 8.292 1.00 91.12 87 ILE 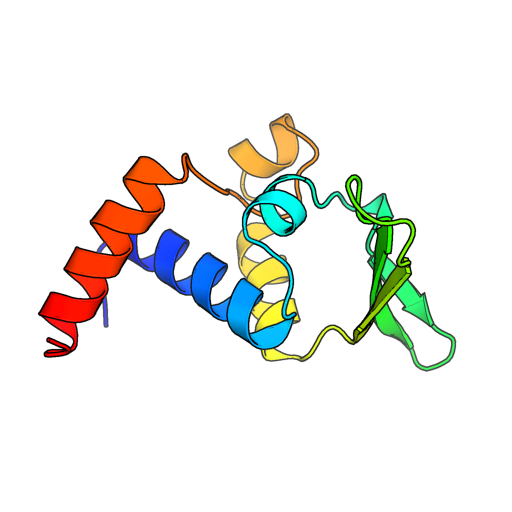A CA 1
ATOM 714 C C . ILE A 1 87 ? -0.644 5.372 9.236 1.00 91.12 87 ILE A C 1
ATOM 716 O O . ILE A 1 87 ? -0.190 4.307 8.831 1.00 91.12 87 ILE A O 1
ATOM 720 N N . THR A 1 88 ? -0.541 5.723 10.515 1.00 89.81 88 THR A N 1
ATOM 721 C CA . THR A 1 88 ? 0.071 4.825 11.494 1.00 89.81 88 THR A CA 1
ATOM 722 C C . THR A 1 88 ? -0.718 3.521 11.592 1.00 89.81 88 THR A C 1
ATOM 724 O O . THR A 1 88 ? -1.950 3.523 11.603 1.00 89.81 88 THR A O 1
ATOM 727 N N . ASN A 1 89 ? -0.003 2.401 11.708 1.00 89.81 89 ASN A N 1
ATOM 728 C CA . ASN A 1 89 ? -0.612 1.071 11.767 1.00 89.81 89 ASN A CA 1
ATOM 729 C C . ASN A 1 89 ? -1.649 0.945 12.905 1.00 89.81 89 ASN A C 1
ATOM 731 O O . ASN A 1 89 ? -2.699 0.333 12.737 1.00 89.81 89 ASN A O 1
ATOM 735 N N . ILE A 1 90 ? -1.400 1.608 14.043 1.00 92.00 90 ILE A N 1
ATOM 736 C CA . ILE A 1 90 ? -2.345 1.685 15.171 1.00 92.00 90 ILE A CA 1
ATOM 737 C C . ILE A 1 90 ? -3.685 2.286 14.721 1.00 92.00 90 ILE A C 1
ATOM 739 O O . ILE A 1 90 ? -4.731 1.672 14.918 1.00 92.00 90 ILE A O 1
ATOM 743 N N . LYS A 1 91 ? -3.659 3.455 14.065 1.00 91.81 91 LYS A N 1
ATOM 744 C CA . LYS A 1 91 ? -4.876 4.133 13.591 1.00 91.81 91 LYS A CA 1
ATOM 745 C C . LYS A 1 91 ? -5.570 3.356 12.480 1.00 91.81 91 LYS A C 1
ATOM 747 O O . LYS A 1 91 ? -6.796 3.330 12.432 1.00 91.81 91 LYS A O 1
ATOM 752 N N . THR A 1 92 ? -4.805 2.701 11.613 1.00 92.88 92 THR A N 1
ATOM 753 C CA . THR A 1 92 ? -5.360 1.799 10.599 1.00 92.88 92 THR A CA 1
ATOM 754 C C . THR A 1 92 ? -6.146 0.666 11.247 1.00 92.88 92 THR A C 1
ATOM 756 O O . THR A 1 92 ? -7.296 0.461 10.879 1.00 92.88 92 THR A O 1
ATOM 759 N N . ASN A 1 93 ? -5.588 -0.009 12.254 1.00 93.25 93 ASN A N 1
ATOM 760 C CA . ASN A 1 93 ? -6.276 -1.100 12.947 1.00 93.25 93 ASN A CA 1
ATOM 761 C C . ASN A 1 93 ? -7.531 -0.635 13.700 1.00 93.25 93 ASN A C 1
ATOM 763 O O . ASN A 1 93 ? -8.537 -1.338 13.688 1.00 93.25 93 ASN A O 1
ATOM 767 N N . GLU A 1 94 ? -7.505 0.549 14.319 1.00 94.38 94 GLU A N 1
ATOM 768 C CA . GLU A 1 94 ? -8.701 1.156 14.925 1.00 94.38 94 GLU A CA 1
ATOM 769 C C . GLU A 1 94 ? -9.809 1.378 13.884 1.00 94.38 94 GLU A C 1
ATOM 771 O O . GLU A 1 94 ? -10.954 0.984 14.095 1.00 94.38 94 GLU A O 1
ATOM 776 N N . TYR A 1 95 ? -9.471 1.962 12.732 1.00 93.88 95 TYR A N 1
ATOM 777 C CA . TYR A 1 95 ? -10.449 2.240 11.679 1.00 93.88 95 TYR A CA 1
ATOM 778 C C . TYR A 1 95 ? -10.914 0.981 10.948 1.00 93.88 95 TYR A C 1
ATOM 780 O O . TYR A 1 95 ? -12.056 0.940 10.503 1.00 93.88 95 TYR A O 1
ATOM 788 N N . LEU A 1 96 ? -10.083 -0.059 10.845 1.00 93.88 96 LEU A N 1
ATOM 789 C CA . LEU A 1 96 ? -10.507 -1.356 10.313 1.00 93.88 96 LEU A CA 1
ATOM 790 C C . LEU A 1 96 ? -11.546 -2.028 11.211 1.00 93.88 96 LEU A C 1
ATOM 792 O O . LEU A 1 96 ? -12.504 -2.582 10.682 1.00 93.88 96 LEU A O 1
ATOM 796 N N . LYS A 1 97 ? -11.398 -1.935 12.539 1.00 93.9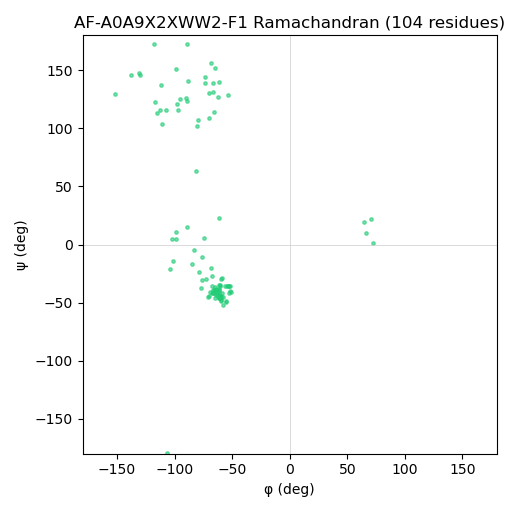4 97 LYS A N 1
ATOM 797 C CA . LYS A 1 97 ? -12.421 -2.416 13.483 1.00 93.94 97 LYS A CA 1
ATOM 798 C C . LYS A 1 97 ? -13.737 -1.667 13.297 1.00 93.94 97 LYS A C 1
ATOM 800 O O . LYS A 1 97 ? -14.770 -2.295 13.136 1.00 93.94 97 LYS A O 1
ATOM 805 N N . GLU A 1 98 ? -13.681 -0.341 13.190 1.00 93.88 98 GLU A N 1
ATOM 806 C CA . GLU A 1 98 ? -14.880 0.466 12.937 1.00 93.88 98 GLU A CA 1
ATOM 807 C C . GLU A 1 98 ? -15.546 0.118 11.592 1.00 93.88 98 GLU A C 1
ATOM 809 O O . GLU A 1 98 ? -16.768 0.040 11.497 1.00 93.88 98 GLU A O 1
ATOM 814 N N . ILE A 1 99 ? -14.757 -0.132 10.539 1.00 92.88 99 ILE A N 1
ATOM 815 C CA . ILE A 1 99 ? -15.280 -0.609 9.250 1.00 92.88 99 ILE A CA 1
ATOM 816 C C . ILE A 1 99 ? -15.932 -1.988 9.408 1.00 92.88 99 ILE A C 1
ATOM 818 O O . ILE A 1 99 ? -17.011 -2.201 8.857 1.00 92.88 99 ILE A O 1
ATOM 822 N N . ALA A 1 100 ? -15.309 -2.907 10.150 1.00 93.62 100 ALA A N 1
ATOM 823 C CA . ALA A 1 100 ? -15.857 -4.234 10.417 1.00 93.62 100 ALA A CA 1
ATOM 824 C C . ALA A 1 100 ? -17.199 -4.148 11.161 1.00 93.62 100 ALA A C 1
ATOM 826 O O . ALA A 1 100 ? -18.164 -4.769 10.716 1.00 93.62 100 ALA A O 1
ATOM 827 N N . ASP A 1 101 ? -17.295 -3.296 12.186 1.00 92.94 101 ASP A N 1
ATOM 828 C CA . ASP A 1 101 ? -18.529 -3.043 12.938 1.00 92.94 101 ASP A CA 1
ATOM 829 C C . ASP A 1 101 ? -19.649 -2.513 12.028 1.00 92.94 101 ASP A C 1
ATOM 831 O O . ASP A 1 101 ? -20.772 -3.020 12.056 1.00 92.94 101 ASP A O 1
ATOM 835 N N . ILE A 1 102 ? -19.344 -1.541 11.155 1.00 91.75 102 ILE A N 1
ATOM 836 C CA . ILE A 1 102 ? -20.296 -1.004 10.161 1.00 91.75 102 ILE A CA 1
ATOM 837 C C . ILE A 1 102 ? -20.754 -2.096 9.181 1.00 91.75 102 ILE A C 1
ATOM 839 O O . ILE A 1 102 ? -21.899 -2.085 8.725 1.00 91.75 102 ILE A O 1
ATOM 843 N N . CYS A 1 103 ? -19.866 -3.027 8.837 1.00 91.00 103 CYS A N 1
ATOM 844 C CA . CYS A 1 103 ? -20.157 -4.158 7.962 1.00 91.00 103 CYS A CA 1
ATOM 845 C C . CYS A 1 103 ? -20.811 -5.349 8.685 1.00 91.00 103 CYS A C 1
ATOM 847 O O . CYS A 1 103 ? -21.179 -6.312 8.014 1.00 91.00 103 CYS A O 1
ATOM 849 N N . GLY A 1 104 ? -20.969 -5.304 10.012 1.00 92.75 104 GLY A N 1
ATOM 850 C CA . GLY A 1 104 ? -21.521 -6.403 10.808 1.00 92.75 104 GLY A CA 1
ATOM 851 C C . GLY A 1 104 ? -20.596 -7.621 10.933 1.00 92.75 104 GLY A C 1
ATOM 852 O O . GLY A 1 104 ? -21.078 -8.724 11.184 1.00 92.75 104 GLY A O 1
ATOM 853 N N . ILE A 1 105 ? -19.289 -7.439 10.738 1.00 89.38 105 ILE A N 1
ATOM 854 C CA . ILE A 1 105 ? -18.271 -8.488 10.864 1.00 89.38 105 ILE A CA 1
ATOM 855 C C . ILE A 1 105 ? -17.787 -8.512 12.320 1.00 89.38 105 ILE A C 1
ATOM 857 O O . ILE A 1 105 ? -17.337 -7.485 12.823 1.00 89.38 105 ILE A O 1
ATOM 861 N N . LYS A 1 106 ? -17.895 -9.674 12.978 1.00 72.75 106 LYS A N 1
ATOM 862 C CA . LYS A 1 106 ? -17.466 -9.914 14.366 1.00 72.75 106 LYS A CA 1
ATOM 863 C C . LYS A 1 106 ? -16.202 -10.758 14.428 1.00 72.75 106 LYS A C 1
ATOM 865 O O . LYS A 1 106 ? -16.117 -11.715 13.627 1.00 72.75 106 LYS A O 1
#